Protein AF-A0A355CLE8-F1 (afdb_monomer_lite)

Secondary structure (DSSP, 8-state):
---PPPP-THHHHTTSTT--PPPHHHHHHHHHHHHHHHHHHHHHHHHHHHHHHHTS---HHHHHHHHHHHHHTTTHHHHHHHHHHH---TT--SHHHHHHHHHHHHHHHHHHHHHHHHHHHHHHHH-SSHHHHHHHHHHHHHHHHHHHHHHHHHHHHHHHHHHHH--

Structure (mmCIF, N/CA/C/O backbone):
data_AF-A0A355CLE8-F1
#
_entry.id   AF-A0A355CLE8-F1
#
loop_
_atom_site.group_PDB
_atom_site.id
_atom_site.type_symbol
_atom_site.label_atom_id
_atom_site.label_alt_id
_atom_site.label_comp_id
_atom_site.label_asym_id
_atom_site.label_entity_id
_atom_site.label_seq_id
_atom_site.pdbx_PDB_ins_code
_atom_site.Cartn_x
_atom_site.Cartn_y
_atom_site.Cartn_z
_atom_site.occupancy
_atom_site.B_iso_or_equiv
_atom_site.auth_seq_id
_atom_site.auth_comp_id
_atom_site.auth_asym_id
_atom_site.auth_atom_id
_atom_site.pdbx_PDB_model_num
ATOM 1 N N . MET A 1 1 ? -62.348 9.153 40.087 1.00 44.75 1 MET A N 1
ATOM 2 C CA . MET A 1 1 ? -61.391 9.397 38.991 1.00 44.75 1 MET A CA 1
ATOM 3 C C . MET A 1 1 ? -60.023 9.015 39.534 1.00 44.75 1 MET A C 1
ATOM 5 O O . MET A 1 1 ? -59.419 9.800 40.250 1.00 44.75 1 MET A O 1
ATOM 9 N N . SER A 1 2 ? -59.659 7.738 39.391 1.00 45.56 2 SER A N 1
ATOM 10 C CA . SER A 1 2 ? -58.405 7.174 39.899 1.00 45.56 2 SER A CA 1
ATOM 11 C C . SER A 1 2 ? -57.265 7.603 38.986 1.00 45.56 2 SER A C 1
ATOM 13 O O . SER A 1 2 ? -57.380 7.496 37.770 1.00 45.56 2 SER A O 1
ATOM 15 N N . ILE A 1 3 ? -56.200 8.127 39.578 1.00 52.28 3 ILE A N 1
ATOM 16 C CA . ILE A 1 3 ? -54.968 8.463 38.874 1.00 52.28 3 ILE A CA 1
ATOM 17 C C . ILE A 1 3 ? -54.206 7.146 38.702 1.00 52.28 3 ILE A C 1
ATOM 19 O O . ILE A 1 3 ? -53.843 6.527 39.701 1.00 52.28 3 ILE A O 1
ATOM 23 N N . ASP A 1 4 ? -54.026 6.697 37.460 1.00 65.06 4 ASP A N 1
ATOM 24 C CA . ASP A 1 4 ? -53.143 5.571 37.147 1.00 65.06 4 ASP A CA 1
ATOM 25 C C . ASP A 1 4 ? -51.696 5.930 37.537 1.00 65.06 4 ASP A C 1
ATOM 27 O O . ASP A 1 4 ? -51.230 7.025 37.199 1.00 65.06 4 ASP A O 1
ATOM 31 N N . PRO A 1 5 ? -50.956 5.053 38.241 1.00 58.59 5 PRO A N 1
ATOM 32 C CA . PRO A 1 5 ? -49.536 5.261 38.475 1.00 58.59 5 PRO A CA 1
ATOM 33 C C . PRO A 1 5 ? -48.781 5.124 37.148 1.00 58.59 5 PRO A C 1
ATOM 35 O O . PRO A 1 5 ? -48.988 4.171 36.399 1.00 58.59 5 PRO A O 1
ATOM 38 N N . LEU A 1 6 ? -47.903 6.086 36.863 1.00 65.25 6 LEU A N 1
ATOM 39 C CA . LEU A 1 6 ? -47.012 6.072 35.703 1.00 65.25 6 LEU A CA 1
ATOM 40 C C . LEU A 1 6 ? -46.200 4.759 35.644 1.00 65.25 6 LEU A C 1
ATOM 42 O O . LEU A 1 6 ? -45.796 4.255 36.694 1.00 65.25 6 LEU A O 1
ATOM 46 N N . PRO A 1 7 ? -45.940 4.214 34.441 1.00 57.00 7 PRO A N 1
ATOM 47 C CA . PRO A 1 7 ? -45.203 2.967 34.275 1.00 57.00 7 PRO A CA 1
ATOM 48 C C . PRO A 1 7 ? -43.780 3.058 34.847 1.00 57.00 7 PRO A C 1
ATOM 50 O O . PRO A 1 7 ? -43.096 4.072 34.714 1.00 57.00 7 PRO A O 1
ATOM 53 N N . ASP A 1 8 ? -43.375 1.960 35.486 1.00 58.00 8 ASP A N 1
ATOM 54 C CA . ASP A 1 8 ? -42.153 1.753 36.262 1.00 58.00 8 ASP A CA 1
ATOM 55 C C . ASP A 1 8 ? -40.869 2.336 35.635 1.00 58.00 8 ASP A C 1
ATOM 57 O O . ASP A 1 8 ? -40.424 1.928 34.560 1.00 58.00 8 ASP A O 1
ATOM 61 N N . SER A 1 9 ? -40.159 3.155 36.416 1.00 56.50 9 SER A N 1
ATOM 62 C CA . SER A 1 9 ? -38.775 3.616 36.189 1.00 56.50 9 SER A CA 1
ATOM 63 C C . SER A 1 9 ? -37.728 2.487 36.136 1.00 56.50 9 SER A C 1
ATOM 65 O O . SER A 1 9 ? -36.534 2.731 35.993 1.00 56.50 9 SER A O 1
ATOM 67 N N . ARG A 1 10 ? -38.151 1.225 36.246 1.00 50.75 10 ARG A N 1
ATOM 68 C CA . ARG A 1 10 ? -37.277 0.045 36.193 1.00 50.75 10 ARG A CA 1
ATOM 69 C C . ARG A 1 10 ? -36.800 -0.294 34.782 1.00 50.75 10 ARG A C 1
ATOM 71 O O . ARG A 1 10 ? -35.813 -1.008 34.643 1.00 50.75 10 ARG A O 1
ATOM 78 N N . LEU A 1 11 ? -37.461 0.227 33.744 1.00 53.09 11 LEU A N 1
ATOM 79 C CA . LEU A 1 11 ? -37.030 0.048 32.351 1.00 53.09 11 LEU A CA 1
ATOM 80 C C . LEU A 1 11 ? -35.847 0.956 31.971 1.00 53.09 11 LEU A C 1
ATOM 82 O O . LEU A 1 11 ? -35.119 0.646 31.031 1.00 53.09 11 LEU A O 1
ATOM 86 N N . THR A 1 12 ? -35.621 2.048 32.710 1.00 49.56 12 THR A N 1
ATOM 87 C CA . THR A 1 12 ? -34.478 2.952 32.496 1.00 49.56 12 THR A CA 1
ATOM 88 C C . THR A 1 12 ? -33.215 2.509 33.238 1.00 49.56 12 THR A C 1
ATOM 90 O O . THR A 1 12 ? -32.107 2.777 32.775 1.00 49.56 12 THR A O 1
ATOM 93 N N . ASP A 1 13 ? -33.346 1.751 34.330 1.00 47.47 13 ASP A N 1
ATOM 94 C CA . ASP A 1 13 ? -32.188 1.284 35.107 1.00 47.47 13 ASP A CA 1
ATOM 95 C C . ASP A 1 13 ? -31.416 0.155 34.403 1.00 47.47 13 ASP A C 1
ATOM 97 O O . ASP A 1 13 ? -30.187 0.111 34.465 1.00 47.47 13 ASP A O 1
ATOM 101 N N . SER A 1 14 ? -32.093 -0.721 33.650 1.00 45.12 14 SER A N 1
ATOM 102 C CA . SER A 1 14 ? -31.424 -1.799 32.903 1.00 45.12 14 SER A CA 1
ATOM 103 C C . SER A 1 14 ? -30.646 -1.315 31.676 1.00 45.12 14 SER A C 1
ATOM 105 O O . SER A 1 14 ? -29.756 -2.022 31.214 1.00 45.12 14 SER A O 1
ATOM 107 N N . ALA A 1 15 ? -30.955 -0.123 31.153 1.00 44.16 15 ALA A N 1
ATOM 108 C CA . ALA A 1 15 ? -30.229 0.476 30.029 1.00 44.16 15 ALA A CA 1
ATOM 109 C C . ALA A 1 15 ? -28.931 1.182 30.465 1.00 44.16 15 ALA A C 1
ATOM 111 O O . ALA A 1 15 ? -28.054 1.419 29.641 1.00 44.16 15 ALA A O 1
ATOM 112 N N . THR A 1 16 ? -28.787 1.473 31.762 1.00 44.53 16 THR A N 1
ATOM 113 C CA . THR A 1 16 ? -27.596 2.122 32.341 1.0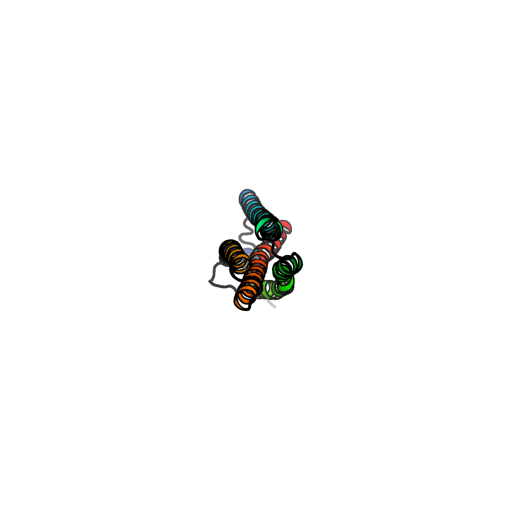0 44.53 16 THR A CA 1
ATOM 114 C C . THR A 1 16 ? -26.624 1.097 32.953 1.00 44.53 16 THR A C 1
ATOM 116 O O . THR A 1 16 ? -25.557 1.439 33.466 1.00 44.53 16 THR A O 1
ATOM 119 N N . ALA A 1 17 ? -26.978 -0.192 32.911 1.00 43.78 17 ALA A N 1
ATOM 120 C CA . ALA A 1 17 ? -26.171 -1.270 33.455 1.00 43.78 17 ALA A CA 1
ATOM 121 C C . ALA A 1 17 ? -24.999 -1.612 32.517 1.00 43.78 17 ALA A C 1
ATOM 123 O O . ALA A 1 17 ? -25.185 -2.181 31.445 1.00 43.78 17 ALA A O 1
ATOM 124 N N . ALA A 1 18 ? -23.791 -1.330 33.016 1.00 45.97 18 ALA A N 1
ATOM 125 C CA . ALA A 1 18 ? -22.477 -1.731 32.505 1.00 45.97 18 ALA A CA 1
ATOM 126 C C . ALA A 1 18 ? -21.802 -0.811 31.470 1.00 45.97 18 ALA A C 1
ATOM 128 O O . ALA A 1 18 ? -21.264 -1.278 30.469 1.00 45.97 18 ALA A O 1
ATOM 129 N N . ILE A 1 19 ? -21.673 0.479 31.797 1.00 50.59 19 ILE A N 1
ATOM 130 C CA . ILE A 1 19 ? -20.544 1.288 31.302 1.00 50.59 19 ILE A CA 1
ATOM 131 C C . ILE A 1 19 ? -19.269 0.752 31.977 1.00 50.59 19 ILE A C 1
ATOM 133 O O . ILE A 1 19 ? -18.860 1.173 33.063 1.00 50.59 19 ILE A O 1
ATOM 137 N N . GLY A 1 20 ? -18.698 -0.299 31.389 1.00 55.97 20 GLY A N 1
ATOM 138 C CA . GLY A 1 20 ? -17.464 -0.915 31.852 1.00 55.97 20 GLY A CA 1
ATOM 139 C C . GLY A 1 20 ? -16.284 -0.018 31.510 1.00 55.97 20 GLY A C 1
ATOM 140 O O . GLY A 1 20 ? -15.815 -0.053 30.378 1.00 55.97 20 GLY A O 1
ATOM 141 N N . ARG A 1 21 ? -15.790 0.756 32.489 1.00 58.06 21 ARG A N 1
ATOM 142 C CA . ARG A 1 21 ? -14.568 1.566 32.344 1.00 58.06 21 ARG A CA 1
ATOM 143 C C . ARG A 1 21 ? -13.469 0.726 31.703 1.00 58.06 21 ARG A C 1
ATOM 145 O O . ARG A 1 21 ? -13.022 -0.282 32.256 1.00 58.06 21 ARG A O 1
ATOM 152 N N . ILE A 1 22 ? -13.049 1.145 30.524 1.00 63.38 22 ILE A N 1
ATOM 153 C CA . ILE A 1 22 ? -12.068 0.427 29.730 1.00 63.38 22 ILE A CA 1
ATOM 154 C C . ILE A 1 22 ? -10.723 0.575 30.444 1.00 63.38 22 ILE A C 1
ATOM 156 O O . ILE A 1 22 ? -10.305 1.673 30.805 1.00 63.38 22 ILE A O 1
ATOM 160 N N . ASN A 1 23 ? -10.062 -0.548 30.722 1.00 75.19 23 ASN A N 1
ATOM 161 C CA . ASN A 1 23 ? -8.826 -0.547 31.499 1.00 75.19 23 ASN A CA 1
ATOM 162 C C . ASN A 1 23 ? -7.731 0.241 30.747 1.00 75.19 23 ASN A C 1
ATOM 164 O O . ASN A 1 23 ? -7.568 0.068 29.539 1.00 75.19 23 ASN A O 1
ATOM 168 N N . LEU A 1 24 ? -6.953 1.070 31.447 1.00 76.44 24 LEU A N 1
ATOM 169 C CA . LEU A 1 24 ? -5.899 1.925 30.871 1.00 76.44 24 LEU A CA 1
ATOM 170 C C . LEU A 1 24 ? -4.863 1.101 30.075 1.00 76.44 24 LEU A C 1
ATOM 172 O O . LEU A 1 24 ? -4.316 1.534 29.061 1.00 76.44 24 LEU A O 1
ATOM 176 N N . LEU A 1 25 ? -4.675 -0.157 30.478 1.00 77.44 25 LEU A N 1
ATOM 177 C CA . LEU A 1 25 ? -3.850 -1.140 29.780 1.00 77.44 25 LEU A CA 1
ATOM 178 C C . LEU A 1 25 ? -4.418 -1.543 28.404 1.00 77.44 25 LEU A C 1
ATOM 180 O O . LEU A 1 25 ? -3.660 -1.802 27.470 1.00 77.44 25 LEU A O 1
ATOM 184 N N . THR A 1 26 ? -5.742 -1.559 28.247 1.00 74.62 26 THR A N 1
ATOM 185 C CA . THR A 1 26 ? -6.420 -1.811 26.967 1.00 74.62 26 THR A CA 1
ATOM 186 C C . THR A 1 26 ? -6.226 -0.643 26.004 1.00 74.62 26 THR A C 1
ATOM 188 O O . THR A 1 26 ? -5.915 -0.891 24.840 1.00 74.62 26 THR A O 1
ATOM 191 N N . MET A 1 27 ? -6.320 0.606 26.481 1.00 73.62 27 MET A N 1
ATOM 192 C CA . MET A 1 27 ? -6.007 1.804 25.682 1.00 73.62 27 MET A CA 1
ATOM 193 C C . MET A 1 27 ? -4.558 1.773 25.191 1.00 73.62 27 MET A C 1
ATOM 195 O O . MET A 1 27 ? -4.298 1.951 24.001 1.00 73.62 27 MET A O 1
ATOM 199 N N . PHE A 1 28 ?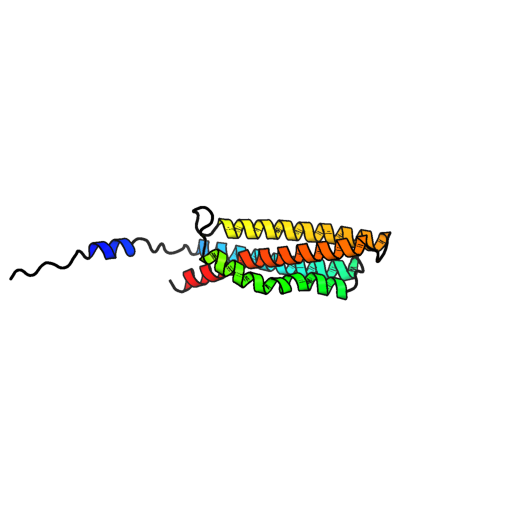 -3.615 1.466 26.088 1.00 79.12 28 PHE A N 1
ATOM 200 C CA . PHE A 1 28 ? -2.203 1.348 25.731 1.00 79.12 28 PHE A CA 1
ATOM 201 C C . PHE A 1 28 ? -1.960 0.239 24.697 1.00 79.12 28 PHE A C 1
ATOM 203 O O . PHE A 1 28 ? -1.254 0.453 23.713 1.00 79.12 28 PHE A O 1
ATOM 210 N N . ARG A 1 29 ? -2.591 -0.933 24.861 1.00 80.44 29 ARG A N 1
ATOM 211 C CA . ARG A 1 29 ? -2.489 -2.043 23.900 1.00 80.44 29 ARG A CA 1
ATOM 212 C C . ARG A 1 29 ? -3.045 -1.670 22.524 1.00 80.44 29 ARG A C 1
ATOM 214 O O . ARG A 1 29 ? -2.463 -2.060 21.514 1.00 80.44 29 ARG A O 1
ATOM 221 N N . LEU A 1 30 ? -4.142 -0.912 22.480 1.00 76.75 30 LEU A N 1
ATOM 222 C CA . LEU A 1 30 ? -4.707 -0.384 21.238 1.00 76.75 30 LEU A CA 1
ATOM 223 C C . LEU A 1 30 ? -3.727 0.598 20.571 1.00 76.75 30 LEU A C 1
ATOM 225 O O . LEU A 1 30 ? -3.407 0.442 19.394 1.00 76.75 30 LEU A O 1
ATOM 229 N N . GLY A 1 31 ? -3.192 1.559 21.328 1.00 79.06 31 GLY A N 1
ATOM 230 C CA . GLY A 1 31 ? -2.199 2.513 20.827 1.00 79.06 31 GLY A CA 1
ATOM 231 C C . GLY A 1 31 ? -0.941 1.834 20.279 1.00 79.06 31 GLY A C 1
ATOM 232 O O . GLY A 1 31 ? -0.457 2.204 19.211 1.00 79.06 31 GLY A O 1
ATOM 233 N N . LEU A 1 32 ? -0.454 0.786 20.951 1.00 83.94 32 LEU A N 1
ATOM 234 C CA . LEU A 1 32 ? 0.718 0.023 20.516 1.00 83.94 32 LEU A CA 1
ATOM 235 C C . LEU A 1 32 ? 0.474 -0.707 19.186 1.00 83.94 32 LEU A C 1
ATOM 237 O O . LEU A 1 32 ? 1.355 -0.744 18.328 1.00 83.94 32 LEU A O 1
ATOM 241 N N . PHE A 1 33 ? -0.733 -1.240 18.985 1.00 80.38 33 PHE A N 1
ATOM 242 C CA . PHE A 1 33 ? -1.129 -1.842 17.714 1.00 80.38 33 PHE A CA 1
ATOM 243 C C . PHE A 1 33 ? -1.129 -0.811 16.575 1.00 80.38 33 PHE A C 1
ATOM 245 O O . PHE A 1 33 ? -0.537 -1.056 15.524 1.00 80.38 33 PHE A O 1
ATOM 252 N N . GLN A 1 34 ? -1.715 0.370 16.799 1.00 82.00 34 GLN A N 1
ATOM 253 C CA . GLN A 1 34 ? -1.749 1.437 15.796 1.00 82.00 34 GLN A CA 1
ATOM 254 C C . GLN A 1 34 ? -0.352 1.989 15.486 1.00 82.00 34 GLN A C 1
ATOM 256 O O . GLN A 1 34 ? -0.027 2.242 14.325 1.00 82.00 34 GLN A O 1
ATOM 261 N N . MET A 1 35 ? 0.497 2.131 16.506 1.00 83.50 35 MET A N 1
ATOM 262 C CA . MET A 1 35 ? 1.901 2.495 16.333 1.00 83.50 35 MET A CA 1
ATOM 263 C C . MET A 1 35 ? 2.632 1.452 15.480 1.00 83.50 35 MET A C 1
ATOM 265 O O . MET A 1 35 ? 3.321 1.824 14.534 1.00 83.50 35 MET A O 1
ATOM 269 N N . GLY A 1 36 ? 2.433 0.158 15.750 1.00 84.81 36 GLY A N 1
ATOM 270 C CA . GLY A 1 36 ? 3.006 -0.931 14.958 1.00 84.81 36 GLY A CA 1
ATOM 271 C C . GLY A 1 36 ? 2.561 -0.903 13.494 1.00 84.81 36 GLY A C 1
ATOM 272 O O . GLY A 1 36 ? 3.403 -0.975 12.599 1.00 84.81 36 GLY A O 1
ATOM 273 N N . LEU A 1 37 ? 1.261 -0.724 13.235 1.00 83.25 37 LEU A N 1
ATOM 274 C CA . LEU A 1 37 ? 0.730 -0.564 11.876 1.00 83.25 37 LEU A CA 1
ATOM 275 C C . LEU A 1 37 ? 1.340 0.648 11.159 1.00 83.25 37 LEU A C 1
ATOM 277 O O . LEU A 1 37 ? 1.747 0.543 10.001 1.00 83.25 37 LEU A O 1
ATOM 281 N N . GLY A 1 38 ? 1.442 1.789 11.845 1.00 84.81 38 GLY A N 1
ATOM 282 C CA . GLY A 1 38 ? 2.050 3.004 11.304 1.00 84.81 38 GLY A CA 1
ATOM 283 C C . GLY A 1 38 ? 3.533 2.822 10.975 1.00 84.81 38 GLY A C 1
ATOM 284 O O . GLY A 1 38 ? 3.959 3.135 9.863 1.00 84.81 38 GLY A O 1
ATOM 285 N N . MET A 1 39 ? 4.307 2.257 11.905 1.00 88.12 39 MET A N 1
ATOM 286 C CA . MET A 1 39 ? 5.732 1.976 11.710 1.00 88.12 39 MET A CA 1
ATOM 287 C C . MET A 1 39 ? 5.960 1.002 10.555 1.00 88.12 39 MET A C 1
ATOM 289 O O . MET A 1 39 ? 6.773 1.287 9.677 1.00 88.12 39 MET A O 1
ATOM 293 N N . MET A 1 40 ? 5.217 -0.108 10.506 1.00 87.38 40 MET A N 1
ATOM 294 C CA . MET A 1 40 ? 5.315 -1.070 9.406 1.00 87.38 40 MET A CA 1
ATOM 295 C C . MET A 1 40 ? 4.972 -0.429 8.067 1.00 87.38 40 MET A C 1
ATOM 297 O O . MET A 1 40 ? 5.650 -0.693 7.075 1.00 87.38 40 MET A O 1
ATOM 301 N N . SER A 1 41 ? 3.961 0.442 8.040 1.00 85.75 41 SER A N 1
ATOM 302 C CA . SER A 1 41 ? 3.561 1.132 6.821 1.00 85.75 41 SER A CA 1
ATOM 303 C C . SER A 1 41 ? 4.658 2.044 6.278 1.00 85.75 41 SER A C 1
ATOM 305 O O . SER A 1 41 ? 5.040 1.932 5.111 1.00 85.75 41 SER A O 1
ATOM 307 N N . ILE A 1 42 ? 5.219 2.895 7.141 1.00 89.56 42 ILE A N 1
ATOM 308 C CA . ILE A 1 42 ? 6.286 3.831 6.772 1.00 89.56 42 ILE A CA 1
ATOM 309 C C . ILE A 1 42 ? 7.544 3.074 6.340 1.00 89.56 42 ILE A C 1
ATOM 311 O O . ILE A 1 42 ? 8.140 3.417 5.319 1.00 89.56 42 ILE A O 1
ATOM 315 N N . LEU A 1 43 ? 7.934 2.032 7.082 1.00 90.38 43 LEU A N 1
ATOM 316 C CA . LEU A 1 43 ? 9.107 1.225 6.750 1.00 90.38 43 LEU A CA 1
ATOM 317 C C . LEU A 1 43 ? 8.930 0.505 5.418 1.00 90.38 43 LEU A C 1
ATOM 319 O O . LEU A 1 43 ? 9.825 0.549 4.583 1.00 90.38 43 LEU A O 1
ATOM 323 N N . THR A 1 44 ? 7.771 -0.106 5.190 1.00 87.19 44 THR A N 1
ATOM 324 C CA . THR A 1 44 ? 7.490 -0.847 3.958 1.00 87.19 44 THR A CA 1
ATOM 325 C C . THR A 1 44 ? 7.542 0.085 2.752 1.00 87.19 44 THR A C 1
ATOM 327 O O . THR A 1 44 ? 8.252 -0.201 1.792 1.00 87.19 44 THR A O 1
ATOM 330 N N . LEU A 1 45 ? 6.883 1.246 2.816 1.00 88.38 45 LEU A N 1
ATOM 331 C CA . LEU A 1 45 ? 6.925 2.224 1.727 1.00 88.38 45 LEU A CA 1
ATOM 332 C C . LEU A 1 45 ? 8.323 2.804 1.508 1.00 88.38 45 LEU A C 1
ATOM 334 O O . LEU A 1 45 ? 8.778 2.886 0.369 1.00 88.38 45 LEU A O 1
ATOM 338 N N . GLY A 1 46 ? 9.011 3.201 2.580 1.00 89.56 46 GLY A N 1
ATOM 339 C CA . GLY A 1 46 ? 10.336 3.811 2.491 1.00 89.56 46 GLY A CA 1
ATOM 340 C C . GLY A 1 46 ? 11.395 2.845 1.961 1.00 89.56 46 GLY A C 1
ATOM 341 O O . GLY A 1 46 ? 12.169 3.203 1.069 1.00 89.56 46 GLY A O 1
ATOM 342 N N . VAL A 1 47 ? 11.408 1.610 2.472 1.00 91.62 47 VAL A N 1
ATOM 343 C CA . VAL A 1 47 ? 12.354 0.568 2.056 1.00 91.62 47 VAL A CA 1
ATOM 344 C C . VAL A 1 47 ? 12.071 0.130 0.624 1.00 91.62 47 VAL A C 1
ATOM 346 O O . VAL A 1 47 ? 12.999 0.145 -0.181 1.00 91.62 47 VAL A O 1
ATOM 349 N N . LEU A 1 48 ? 10.819 -0.188 0.271 1.00 90.38 48 LEU A N 1
ATOM 350 C CA . LEU A 1 48 ? 10.475 -0.610 -1.093 1.00 90.38 48 LEU A CA 1
ATOM 351 C C . LEU A 1 48 ? 10.793 0.487 -2.110 1.00 90.38 48 LEU A C 1
ATOM 353 O O . LEU A 1 48 ? 11.443 0.209 -3.111 1.00 90.38 48 LEU A O 1
ATOM 357 N N . ASN A 1 49 ? 10.434 1.745 -1.833 1.00 92.25 49 ASN A N 1
ATOM 358 C CA . ASN A 1 49 ? 10.747 2.859 -2.729 1.00 92.25 49 ASN A CA 1
ATOM 359 C C . ASN A 1 49 ? 12.258 2.981 -2.993 1.00 92.25 49 ASN A C 1
ATOM 361 O O . ASN A 1 49 ? 12.686 3.102 -4.141 1.00 92.25 49 ASN A O 1
ATOM 365 N N . ARG A 1 50 ? 13.079 2.917 -1.933 1.00 94.19 50 ARG A N 1
ATOM 366 C CA . ARG A 1 50 ? 14.540 2.967 -2.071 1.00 94.19 50 ARG A CA 1
ATOM 367 C C . ARG A 1 50 ? 15.056 1.773 -2.866 1.00 94.19 50 ARG A C 1
ATOM 369 O O . ARG A 1 50 ? 15.829 1.980 -3.794 1.00 94.19 50 ARG A O 1
ATOM 376 N N . VAL A 1 51 ? 14.657 0.558 -2.495 1.00 92.94 51 VAL A N 1
ATOM 377 C CA . VAL A 1 51 ? 15.160 -0.682 -3.099 1.00 92.94 51 VAL A CA 1
ATOM 378 C C . VAL A 1 51 ? 14.791 -0.757 -4.580 1.00 92.94 51 VAL A C 1
ATOM 380 O O . VAL A 1 51 ? 15.661 -1.017 -5.406 1.00 92.94 51 VAL A O 1
ATOM 383 N N . MET A 1 52 ? 13.551 -0.419 -4.942 1.00 90.69 52 MET A N 1
ATOM 384 C CA . MET A 1 52 ? 13.091 -0.405 -6.334 1.00 90.69 52 MET A CA 1
ATOM 385 C C . MET A 1 52 ? 13.901 0.546 -7.221 1.00 90.69 52 MET A C 1
ATOM 387 O O . MET A 1 52 ? 14.248 0.188 -8.343 1.00 90.69 52 MET A O 1
ATOM 391 N N . ILE A 1 53 ? 14.201 1.753 -6.733 1.00 91.69 53 ILE A N 1
ATOM 392 C CA . ILE A 1 53 ? 14.896 2.773 -7.530 1.00 91.69 53 ILE A CA 1
ATOM 393 C C . ILE A 1 53 ? 16.408 2.546 -7.530 1.00 91.69 53 ILE A C 1
ATOM 395 O O . ILE A 1 53 ? 17.045 2.654 -8.575 1.00 91.69 53 ILE A O 1
ATOM 399 N N . LYS A 1 54 ? 17.000 2.306 -6.354 1.00 92.56 54 LYS A N 1
ATOM 400 C CA . LYS A 1 54 ? 18.457 2.241 -6.201 1.00 92.56 54 LYS A CA 1
ATOM 401 C C . LYS A 1 54 ? 19.026 0.894 -6.605 1.00 92.56 54 LYS A C 1
ATOM 403 O O . LYS A 1 54 ? 20.007 0.889 -7.337 1.00 92.56 54 LYS A O 1
ATOM 408 N N . GLU A 1 55 ? 18.391 -0.198 -6.188 1.00 90.25 55 GLU A N 1
ATOM 409 C CA . GLU A 1 55 ? 18.998 -1.523 -6.336 1.00 90.25 55 GLU A CA 1
ATOM 410 C C . GLU A 1 55 ? 18.452 -2.281 -7.545 1.00 90.25 55 GLU A C 1
ATOM 412 O O . GLU A 1 55 ? 19.212 -2.955 -8.226 1.00 90.25 55 GLU A O 1
ATOM 417 N N . LEU A 1 56 ? 17.162 -2.128 -7.868 1.00 87.38 56 LEU A N 1
ATOM 418 C CA . LEU A 1 56 ? 16.557 -2.768 -9.047 1.00 87.38 56 LEU A CA 1
ATOM 419 C C . LEU A 1 56 ? 16.591 -1.878 -10.304 1.00 87.38 56 LEU A C 1
ATOM 421 O O . LEU A 1 56 ? 16.105 -2.286 -11.356 1.00 87.38 56 LEU A O 1
ATOM 425 N N . ALA A 1 57 ? 17.115 -0.650 -10.198 1.00 87.00 57 ALA A N 1
ATOM 426 C CA . ALA A 1 57 ? 17.176 0.337 -11.282 1.00 87.00 57 ALA A CA 1
ATOM 427 C C . ALA A 1 57 ? 15.831 0.571 -12.013 1.00 87.00 57 ALA A C 1
ATOM 429 O O . ALA A 1 57 ? 15.799 0.955 -13.186 1.00 87.00 57 ALA A O 1
ATOM 430 N N . ILE A 1 58 ? 14.702 0.368 -11.321 1.00 87.94 58 ILE A N 1
ATOM 431 C CA . ILE A 1 58 ? 13.372 0.591 -11.890 1.00 87.94 58 ILE A CA 1
ATOM 432 C C . ILE A 1 58 ? 13.156 2.110 -12.027 1.00 87.94 58 ILE A C 1
ATOM 434 O O . ILE A 1 58 ? 13.386 2.853 -11.067 1.00 87.94 58 ILE A O 1
ATOM 438 N N . PRO A 1 59 ? 12.674 2.610 -13.182 1.00 88.06 59 PRO A N 1
ATOM 439 C CA . PRO A 1 59 ? 12.389 4.020 -13.390 1.00 88.06 59 PRO A CA 1
ATOM 440 C C . PRO A 1 59 ? 11.453 4.575 -12.324 1.00 88.06 59 PRO A C 1
ATOM 442 O O . PRO A 1 59 ? 10.369 4.038 -12.080 1.00 88.06 59 PRO A O 1
ATOM 445 N N . ALA A 1 60 ? 11.842 5.711 -11.746 1.00 88.50 60 ALA A N 1
ATOM 446 C CA . ALA A 1 60 ? 11.099 6.363 -10.672 1.00 88.50 60 ALA A CA 1
ATOM 447 C C . ALA A 1 60 ? 9.640 6.682 -11.044 1.00 88.50 60 ALA A C 1
ATOM 449 O O . ALA A 1 60 ? 8.791 6.732 -10.163 1.00 88.50 60 ALA A O 1
ATOM 450 N N . THR A 1 61 ? 9.323 6.852 -12.330 1.00 89.19 61 THR A N 1
ATOM 451 C CA . THR A 1 61 ? 7.950 7.055 -12.818 1.00 89.19 61 THR A CA 1
ATOM 452 C C . THR A 1 61 ? 7.056 5.842 -12.563 1.00 89.19 61 THR A C 1
ATOM 454 O O . THR A 1 61 ? 5.928 5.996 -12.101 1.00 89.19 61 THR A O 1
ATOM 457 N N . VAL A 1 62 ? 7.566 4.632 -12.808 1.00 87.00 62 VAL A N 1
ATOM 458 C CA . VAL A 1 62 ? 6.843 3.375 -12.577 1.00 87.00 62 VAL A CA 1
ATOM 459 C C . VAL A 1 62 ? 6.710 3.110 -11.084 1.00 87.00 62 VAL A C 1
ATOM 461 O O . VAL A 1 62 ? 5.628 2.749 -10.621 1.00 87.00 62 VAL A O 1
ATOM 464 N N . VAL A 1 63 ? 7.781 3.345 -10.320 1.00 87.25 63 VAL A N 1
ATOM 465 C CA . VAL A 1 63 ? 7.754 3.223 -8.855 1.00 87.25 63 VAL A CA 1
ATOM 466 C C . VAL A 1 63 ? 6.730 4.188 -8.261 1.00 87.25 63 VAL A C 1
ATOM 468 O O . VAL A 1 63 ? 5.846 3.760 -7.528 1.00 87.25 63 VAL A O 1
ATOM 471 N N . ALA A 1 64 ? 6.782 5.469 -8.634 1.00 87.25 64 ALA A N 1
ATOM 472 C CA . ALA A 1 64 ? 5.842 6.480 -8.161 1.00 87.25 64 ALA A CA 1
ATOM 473 C C . ALA A 1 64 ? 4.398 6.162 -8.564 1.00 87.25 64 ALA A C 1
AT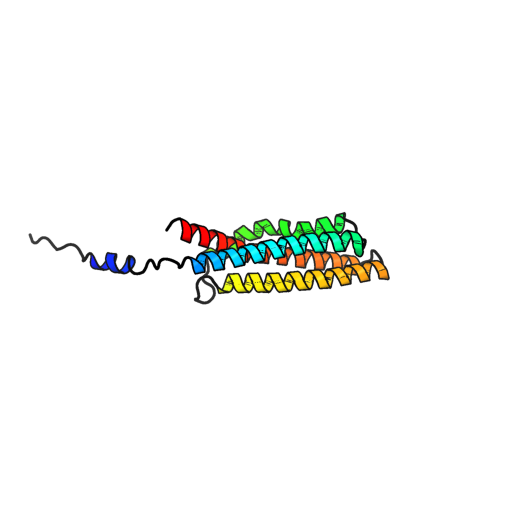OM 475 O O . ALA A 1 64 ? 3.505 6.314 -7.738 1.00 87.25 64 ALA A O 1
ATOM 476 N N . GLY A 1 65 ? 4.162 5.677 -9.789 1.00 87.44 65 GLY A N 1
ATOM 477 C CA . GLY A 1 65 ? 2.833 5.253 -10.236 1.00 87.44 65 GLY A CA 1
ATOM 478 C C . GLY A 1 65 ? 2.296 4.063 -9.438 1.00 87.44 65 GLY A C 1
ATOM 479 O O . GLY A 1 65 ? 1.158 4.088 -8.979 1.00 87.44 65 GLY A O 1
ATOM 480 N N . THR A 1 66 ? 3.138 3.055 -9.206 1.00 85.19 66 THR A N 1
ATOM 481 C CA . THR A 1 66 ? 2.798 1.866 -8.409 1.00 85.19 66 THR A CA 1
ATOM 482 C C . THR A 1 66 ? 2.486 2.249 -6.971 1.00 85.19 66 THR A C 1
ATOM 484 O O . THR A 1 66 ? 1.458 1.841 -6.438 1.00 85.19 66 THR A O 1
ATOM 487 N N . LEU A 1 67 ? 3.348 3.064 -6.353 1.00 85.25 67 LEU A N 1
ATOM 488 C CA . LEU A 1 67 ? 3.108 3.566 -5.011 1.00 85.25 67 LEU A CA 1
ATOM 489 C C . LEU A 1 67 ? 1.808 4.352 -5.000 1.00 85.25 67 LEU A C 1
ATOM 491 O O . LEU A 1 67 ? 0.945 3.990 -4.223 1.00 85.25 67 LEU A O 1
ATOM 495 N N . ALA A 1 68 ? 1.594 5.307 -5.911 1.00 84.31 68 ALA A N 1
ATOM 496 C CA . ALA A 1 68 ? 0.381 6.123 -5.983 1.00 84.31 68 ALA A CA 1
ATOM 497 C C . ALA A 1 68 ? -0.925 5.312 -6.033 1.00 84.31 68 ALA A C 1
ATOM 499 O O . ALA A 1 68 ? -1.933 5.796 -5.516 1.00 84.31 68 ALA A O 1
ATOM 500 N N . MET A 1 69 ? -0.919 4.072 -6.541 1.00 81.06 69 MET A N 1
ATOM 501 C CA . MET A 1 69 ? -2.084 3.177 -6.470 1.00 81.06 69 MET A CA 1
ATOM 502 C C . MET A 1 69 ? -2.593 2.990 -5.037 1.00 81.06 69 MET A C 1
ATOM 504 O O . MET A 1 69 ? -3.800 2.940 -4.826 1.00 81.06 69 MET A O 1
ATOM 508 N N . HIS A 1 70 ? -1.714 2.977 -4.030 1.00 77.94 70 HIS A N 1
ATOM 509 C CA . HIS A 1 70 ? -2.130 2.869 -2.630 1.00 77.94 70 HIS A CA 1
ATOM 510 C C . HIS A 1 70 ? -2.994 4.057 -2.172 1.00 77.94 70 HIS A C 1
ATOM 512 O O . HIS A 1 70 ? -3.957 3.867 -1.430 1.00 77.94 70 HIS A O 1
ATOM 518 N N . GLN A 1 71 ? -2.697 5.269 -2.664 1.00 73.81 71 GLN A N 1
ATOM 519 C CA . GLN A 1 71 ? -3.487 6.468 -2.389 1.00 73.81 71 GLN A CA 1
ATOM 520 C C . GLN A 1 71 ? -4.670 6.581 -3.325 1.00 73.81 71 GLN A C 1
ATOM 522 O O . GLN A 1 71 ? -5.678 7.156 -2.939 1.00 73.81 71 GLN A O 1
ATOM 527 N N . PHE A 1 72 ? -4.597 6.016 -4.526 1.00 75.88 72 PHE A N 1
ATOM 528 C CA . PHE A 1 72 ? -5.738 5.981 -5.427 1.00 75.88 72 PHE A CA 1
ATOM 529 C C . PHE A 1 72 ? -6.914 5.208 -4.820 1.00 75.88 72 PHE A C 1
ATOM 531 O O . PHE A 1 72 ? -8.067 5.561 -5.040 1.00 75.88 72 PHE A O 1
ATOM 538 N N . VAL A 1 73 ? -6.635 4.207 -3.981 1.00 70.81 73 VAL A N 1
ATOM 539 C CA . VAL A 1 73 ? -7.670 3.449 -3.266 1.00 70.81 73 VAL A CA 1
ATOM 540 C C . VAL A 1 73 ? -8.147 4.141 -1.976 1.00 70.81 73 VAL A C 1
ATOM 542 O O . VAL A 1 73 ? -9.048 3.660 -1.291 1.00 70.81 73 VAL A O 1
ATOM 545 N N . ALA A 1 74 ? -7.638 5.336 -1.667 1.00 65.94 74 ALA A N 1
ATOM 546 C CA . ALA A 1 74 ? -8.121 6.163 -0.563 1.00 65.94 74 ALA A CA 1
ATOM 547 C C . ALA A 1 74 ? -9.650 6.364 -0.512 1.00 65.94 74 ALA A C 1
ATOM 549 O O . ALA A 1 74 ? -10.183 6.320 0.595 1.00 65.94 74 ALA A O 1
ATOM 550 N N . PRO A 1 75 ? -10.387 6.570 -1.625 1.00 65.19 75 PRO A N 1
ATOM 551 C CA . PRO A 1 75 ? -11.841 6.741 -1.582 1.00 65.19 75 PRO A CA 1
ATOM 552 C C . PRO A 1 75 ? -12.579 5.473 -1.141 1.00 65.19 75 PRO A C 1
ATOM 554 O O . PRO A 1 75 ? -13.655 5.567 -0.554 1.00 65.19 75 PRO A O 1
ATOM 557 N N . ALA A 1 76 ? -11.986 4.287 -1.334 1.00 61.81 76 ALA A N 1
ATOM 558 C CA . ALA A 1 76 ? -12.561 3.034 -0.848 1.00 61.81 76 ALA A CA 1
ATOM 559 C C . ALA A 1 76 ? -12.671 3.007 0.687 1.00 61.81 76 ALA A C 1
ATOM 561 O O . ALA A 1 76 ? -13.506 2.277 1.216 1.00 61.81 76 ALA A O 1
ATOM 562 N N . ARG A 1 77 ? -11.915 3.858 1.405 1.00 64.50 77 ARG A N 1
ATOM 563 C CA . ARG A 1 77 ? -12.095 4.097 2.848 1.00 64.50 77 ARG A CA 1
ATOM 564 C C . ARG A 1 77 ? -13.530 4.439 3.212 1.00 64.50 77 ARG A C 1
ATOM 566 O O . ARG A 1 77 ? -14.015 3.954 4.223 1.00 64.50 77 ARG A O 1
ATOM 573 N N . VAL A 1 78 ? -14.201 5.250 2.395 1.00 60.16 78 VAL A N 1
ATOM 574 C CA . VAL A 1 78 ? -15.580 5.682 2.657 1.00 60.16 78 VAL A CA 1
ATOM 575 C C . VAL A 1 78 ? -16.530 4.489 2.563 1.00 60.16 78 VAL A C 1
ATOM 577 O O . VAL A 1 78 ? -17.385 4.313 3.425 1.00 60.16 78 VAL A O 1
ATOM 580 N N . TRP A 1 79 ? -16.323 3.613 1.576 1.00 61.22 79 TRP A N 1
ATOM 581 C CA . TRP A 1 79 ? -17.107 2.386 1.420 1.00 61.22 79 TRP A CA 1
ATOM 582 C C . TRP A 1 79 ? -16.862 1.399 2.564 1.00 61.22 79 TRP A C 1
ATOM 584 O O . TRP A 1 79 ? -17.806 0.821 3.095 1.00 61.22 79 TRP A O 1
ATOM 594 N N . PHE A 1 80 ? -15.605 1.213 2.972 1.00 57.66 80 PHE A N 1
ATOM 595 C CA . PHE A 1 80 ? -15.274 0.349 4.106 1.00 57.66 80 PHE A CA 1
ATOM 596 C C . PHE A 1 80 ? -15.769 0.912 5.440 1.00 57.66 80 PHE A C 1
ATOM 598 O O . PHE A 1 80 ? -16.209 0.121 6.266 1.00 57.66 80 PHE A O 1
ATOM 605 N N . GLY A 1 81 ? -15.779 2.236 5.622 1.00 55.00 81 GLY A N 1
ATOM 606 C CA . GLY A 1 81 ? -16.403 2.886 6.777 1.00 55.00 81 GLY A CA 1
ATOM 607 C C . GLY A 1 81 ? -17.911 2.633 6.827 1.00 55.00 81 GLY A C 1
ATOM 608 O O . GLY A 1 81 ? -18.429 2.168 7.833 1.00 55.00 81 GLY A O 1
ATOM 609 N N . GLN A 1 82 ? -18.620 2.796 5.703 1.00 54.75 82 GLN A N 1
ATOM 610 C CA . GLN A 1 82 ? -20.051 2.467 5.657 1.00 54.75 82 GLN A CA 1
ATOM 611 C C . GLN A 1 82 ? -20.323 0.964 5.817 1.00 54.75 82 GLN A C 1
ATOM 613 O O . GLN A 1 82 ? -21.331 0.578 6.400 1.00 54.75 82 GLN A O 1
ATOM 618 N N . MET A 1 83 ? -19.434 0.095 5.329 1.00 54.62 83 MET A N 1
ATOM 619 C CA . MET A 1 83 ? -19.570 -1.354 5.486 1.00 54.62 83 MET A CA 1
ATOM 620 C C . MET A 1 83 ? -19.257 -1.828 6.913 1.00 54.62 83 MET A C 1
ATOM 622 O O . MET A 1 83 ? -19.900 -2.777 7.361 1.00 54.62 83 MET A O 1
ATOM 626 N N . SER A 1 84 ? -18.329 -1.179 7.632 1.00 48.25 84 SER A N 1
ATOM 627 C CA . SER A 1 84 ? -18.110 -1.439 9.062 1.00 48.25 84 SER A CA 1
ATOM 628 C C . SER A 1 84 ? -19.287 -0.978 9.914 1.00 48.25 84 SER A C 1
ATOM 630 O O . SER A 1 84 ? -19.601 -1.636 10.902 1.00 48.25 84 SER A O 1
ATOM 632 N N . ASP A 1 85 ? -19.963 0.095 9.499 1.00 51.19 85 ASP A N 1
ATOM 633 C CA . ASP A 1 85 ? -21.109 0.652 10.222 1.00 51.19 85 ASP A CA 1
ATOM 634 C C . ASP A 1 85 ? -22.425 -0.091 9.916 1.00 51.19 85 ASP A C 1
ATOM 636 O O . ASP A 1 85 ? -23.302 -0.173 10.773 1.00 51.19 85 ASP A O 1
ATOM 640 N N . ALA A 1 86 ? -22.582 -0.670 8.716 1.00 47.16 86 ALA A N 1
ATOM 641 C CA . ALA A 1 86 ? -23.857 -1.232 8.253 1.00 47.16 86 ALA A CA 1
ATOM 642 C C . ALA A 1 86 ? -24.034 -2.751 8.440 1.00 47.16 86 ALA A C 1
ATOM 644 O O . ALA A 1 86 ? -25.171 -3.226 8.371 1.00 47.16 86 ALA A O 1
ATOM 645 N N . ARG A 1 87 ? -22.969 -3.554 8.625 1.00 43.09 87 ARG A N 1
ATOM 646 C CA . ARG A 1 87 ? -23.109 -5.019 8.777 1.00 43.09 87 ARG A CA 1
ATOM 647 C C . ARG A 1 87 ? -22.236 -5.609 9.891 1.00 43.09 87 ARG A C 1
ATOM 649 O O . ARG A 1 87 ? -21.022 -5.695 9.719 1.00 43.09 87 ARG A O 1
ATOM 656 N N . PRO A 1 88 ? -22.833 -6.149 10.972 1.00 47.03 88 PRO A N 1
ATOM 657 C CA . PRO A 1 88 ? -22.106 -6.986 11.915 1.00 47.03 88 PRO A CA 1
ATOM 658 C C . PRO A 1 88 ? -21.757 -8.315 11.233 1.00 47.03 88 PRO A C 1
ATOM 660 O O . PRO A 1 88 ? -22.590 -9.210 11.092 1.00 47.03 88 PRO A O 1
ATOM 663 N N . LEU A 1 89 ? -20.516 -8.455 10.775 1.00 42.81 89 LEU A N 1
ATOM 664 C CA . LEU A 1 89 ? -19.995 -9.734 10.303 1.00 42.81 89 LEU A CA 1
ATOM 665 C C . LEU A 1 89 ? -19.662 -10.612 11.524 1.00 42.81 89 LEU A C 1
ATOM 667 O O . LEU A 1 89 ? -18.792 -10.286 12.327 1.00 42.81 89 LEU A O 1
ATOM 671 N N . PHE A 1 90 ? -20.365 -11.743 11.641 1.00 42.03 90 PHE A N 1
ATOM 672 C CA . PHE A 1 90 ? -20.060 -12.860 12.551 1.00 42.03 90 PHE A CA 1
ATOM 673 C C . PHE A 1 90 ? -20.262 -12.668 14.068 1.00 42.03 90 PHE A C 1
ATOM 675 O O . PHE A 1 90 ? -19.638 -13.369 14.860 1.00 42.03 90 PHE A O 1
ATOM 682 N N . GLY A 1 91 ? -21.167 -11.795 14.521 1.00 50.38 91 GLY A N 1
ATOM 683 C CA . GLY A 1 91 ? -21.631 -11.830 15.923 1.00 50.38 91 GLY A CA 1
ATOM 684 C C . GLY A 1 91 ? -20.555 -11.572 16.998 1.00 50.38 91 GLY A C 1
ATOM 685 O O . GLY A 1 91 ? -20.789 -11.834 18.176 1.00 50.38 91 GLY A O 1
ATOM 686 N N . HIS A 1 92 ? -19.385 -11.046 16.620 1.00 47.50 92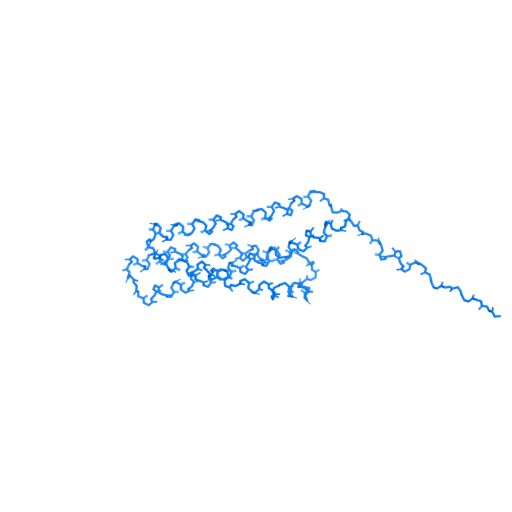 HIS A N 1
ATOM 687 C CA . HIS A 1 92 ? -18.350 -10.530 17.519 1.00 47.50 92 HIS A CA 1
ATOM 688 C C . HIS A 1 92 ? -17.896 -9.157 17.022 1.00 47.50 92 HIS A C 1
ATOM 690 O O . HIS A 1 92 ? -17.445 -9.005 15.891 1.00 47.50 92 HIS A O 1
ATOM 696 N N . HIS A 1 93 ? -18.052 -8.146 17.877 1.00 48.22 93 HIS A N 1
ATOM 697 C CA . HIS A 1 93 ? -18.337 -6.788 17.424 1.00 48.22 93 HIS A CA 1
ATOM 698 C C . HIS A 1 93 ? -17.202 -6.053 16.698 1.00 48.22 93 HIS A C 1
ATOM 700 O O . HIS A 1 93 ? -17.520 -5.253 15.832 1.00 48.22 93 HIS A O 1
ATOM 706 N N . ARG A 1 94 ? -15.909 -6.239 17.002 1.00 54.97 94 ARG A N 1
ATOM 707 C CA . ARG A 1 94 ? -14.870 -5.331 16.446 1.00 54.97 94 ARG A CA 1
ATOM 708 C C . ARG A 1 94 ? -13.483 -5.950 16.207 1.00 54.97 94 ARG A C 1
ATOM 710 O O . ARG A 1 94 ? -12.648 -5.346 15.546 1.00 54.97 94 ARG A O 1
ATOM 717 N N . THR A 1 95 ? -13.218 -7.174 16.671 1.00 55.44 95 THR A N 1
ATOM 718 C CA . THR A 1 95 ? -11.872 -7.788 16.599 1.00 55.44 95 THR A CA 1
ATOM 719 C C . THR A 1 95 ? -11.586 -8.496 15.270 1.00 55.44 95 THR A C 1
ATOM 721 O O . THR A 1 95 ? -10.440 -8.518 14.823 1.00 55.44 95 THR A O 1
ATOM 724 N N . GLY A 1 96 ? -12.617 -9.047 14.615 1.00 56.03 96 GLY A N 1
ATOM 725 C CA . GLY A 1 96 ? -12.463 -9.821 13.376 1.00 56.03 96 GLY A CA 1
ATOM 726 C C . GLY A 1 96 ? -11.950 -8.984 12.204 1.00 56.03 96 GLY A C 1
ATOM 727 O O . GLY A 1 96 ? -11.016 -9.390 11.524 1.00 56.03 96 GLY A O 1
ATOM 728 N N . TYR A 1 97 ? -12.486 -7.777 12.017 1.00 59.31 97 TYR A N 1
ATOM 729 C CA . TYR A 1 97 ? -12.052 -6.878 10.943 1.00 59.31 97 TYR A CA 1
ATOM 730 C C . TYR A 1 97 ? -10.627 -6.360 11.124 1.00 59.31 97 TYR A C 1
ATOM 732 O O . TYR A 1 97 ? -9.892 -6.264 10.146 1.00 59.31 97 TYR A O 1
ATOM 740 N N . VAL A 1 98 ? -10.214 -6.078 12.362 1.00 64.31 98 VAL A N 1
ATOM 741 C CA . VAL A 1 98 ? -8.844 -5.637 12.663 1.00 64.31 98 VAL A CA 1
ATOM 742 C C . VAL A 1 98 ? -7.841 -6.755 12.374 1.00 64.31 98 VAL A C 1
ATOM 744 O O . VAL A 1 98 ? -6.791 -6.508 11.785 1.00 64.31 98 VAL A O 1
ATOM 747 N N . TRP A 1 99 ? -8.179 -8.000 12.722 1.00 67.56 99 TRP A N 1
ATOM 748 C CA . TRP A 1 99 ? -7.340 -9.157 12.405 1.00 67.56 99 TRP A CA 1
ATOM 749 C C . TRP A 1 99 ? -7.308 -9.471 10.913 1.00 67.56 99 TRP A C 1
ATOM 751 O O . TRP A 1 99 ? -6.231 -9.703 10.377 1.00 67.56 99 TRP A O 1
ATOM 761 N N . ILE A 1 100 ? -8.451 -9.441 10.225 1.00 69.44 100 ILE A N 1
ATOM 762 C CA . ILE A 1 100 ? -8.504 -9.663 8.775 1.00 69.44 100 ILE A CA 1
ATOM 763 C C . ILE A 1 100 ? -7.719 -8.565 8.050 1.00 69.44 100 ILE A C 1
ATOM 765 O O . ILE A 1 100 ? -6.885 -8.879 7.207 1.00 69.44 100 ILE A O 1
ATOM 769 N N . GLY A 1 101 ? -7.911 -7.297 8.421 1.00 68.50 101 GLY A N 1
ATOM 770 C CA . GLY A 1 101 ? -7.154 -6.168 7.880 1.00 68.50 101 GLY A CA 1
ATOM 771 C C . GLY A 1 101 ? -5.651 -6.302 8.129 1.00 68.50 101 GLY A C 1
ATOM 772 O O . GLY A 1 101 ? -4.864 -6.150 7.198 1.00 68.50 101 GLY A O 1
ATOM 773 N N . GLY A 1 102 ? -5.247 -6.687 9.343 1.00 71.50 102 GLY A N 1
ATOM 774 C CA . GLY A 1 102 ? -3.849 -6.945 9.692 1.00 71.50 102 GLY A CA 1
ATOM 775 C C . GLY A 1 102 ? -3.235 -8.131 8.938 1.00 71.50 102 GLY A C 1
ATOM 776 O O . GLY A 1 102 ? -2.110 -8.039 8.452 1.00 71.50 102 GLY A O 1
ATOM 777 N N . VAL A 1 103 ? -3.970 -9.232 8.775 1.00 79.06 103 VAL A N 1
ATOM 778 C CA . VAL A 1 103 ? -3.518 -10.406 8.010 1.00 79.06 103 VAL A CA 1
ATOM 779 C C . VAL A 1 103 ? -3.373 -10.055 6.532 1.00 79.06 103 VAL A C 1
ATOM 781 O O . VAL A 1 103 ? -2.333 -10.332 5.940 1.00 79.06 103 VAL A O 1
ATOM 784 N N . VAL A 1 104 ? -4.368 -9.387 5.942 1.00 80.06 104 VAL A N 1
ATOM 785 C CA . VAL A 1 104 ? -4.297 -8.923 4.549 1.00 80.06 104 VAL A CA 1
ATOM 786 C C . VAL A 1 104 ? -3.153 -7.926 4.376 1.00 80.06 104 VAL A C 1
ATOM 788 O O . VAL A 1 104 ? -2.452 -7.995 3.370 1.00 80.06 104 VAL A O 1
ATOM 791 N N . PHE A 1 105 ? -2.900 -7.056 5.355 1.00 80.69 105 PHE A N 1
ATOM 792 C CA . PHE A 1 105 ? -1.767 -6.131 5.351 1.00 80.69 105 PHE A CA 1
ATOM 793 C C . PHE A 1 105 ? -0.426 -6.872 5.298 1.00 80.69 105 PHE A C 1
ATOM 795 O O . PHE A 1 105 ? 0.380 -6.602 4.410 1.00 80.69 105 PHE A O 1
ATOM 802 N N . VAL A 1 106 ? -0.205 -7.843 6.191 1.00 82.56 106 VAL A N 1
ATOM 803 C CA . VAL A 1 106 ? 1.045 -8.620 6.236 1.00 82.56 106 VAL A CA 1
ATOM 804 C C . VAL A 1 106 ? 1.226 -9.449 4.965 1.00 82.56 106 VAL A C 1
ATOM 806 O O . VAL A 1 106 ? 2.311 -9.449 4.385 1.00 82.56 106 VAL A O 1
ATOM 809 N N . ILE A 1 107 ? 0.168 -10.114 4.492 1.00 85.50 107 ILE A N 1
ATOM 810 C CA . ILE A 1 107 ? 0.207 -10.901 3.252 1.00 85.50 107 ILE A CA 1
ATOM 811 C C . ILE A 1 107 ? 0.517 -9.996 2.058 1.00 85.50 107 ILE A C 1
ATOM 813 O O . ILE A 1 107 ? 1.374 -10.331 1.245 1.00 85.50 107 ILE A O 1
ATOM 817 N N . SER A 1 108 ? -0.131 -8.833 1.966 1.00 82.94 108 SER A N 1
ATOM 818 C CA . SER A 1 108 ? 0.096 -7.888 0.868 1.00 82.94 108 SER A CA 1
ATOM 819 C C . SER A 1 108 ? 1.509 -7.316 0.907 1.00 82.94 108 SER A C 1
ATOM 821 O O . SER A 1 108 ? 2.149 -7.234 -0.135 1.00 82.94 108 SER A O 1
ATOM 823 N N . ALA A 1 109 ? 2.031 -6.979 2.091 1.00 83.56 109 ALA A N 1
ATOM 824 C CA . ALA A 1 109 ? 3.407 -6.513 2.253 1.00 83.56 109 ALA A CA 1
ATOM 825 C C . ALA A 1 109 ? 4.419 -7.584 1.818 1.00 83.56 109 ALA A C 1
ATOM 827 O O . ALA A 1 109 ? 5.350 -7.297 1.067 1.00 83.56 109 ALA A O 1
ATOM 828 N N . PHE A 1 110 ? 4.206 -8.837 2.228 1.00 87.88 110 PHE A N 1
ATOM 829 C CA . PHE A 1 110 ? 5.057 -9.954 1.828 1.00 87.88 110 PHE A CA 1
ATOM 830 C C . PHE A 1 110 ? 5.004 -10.201 0.313 1.00 87.88 110 PHE A C 1
ATOM 832 O O . PHE A 1 110 ? 6.045 -10.324 -0.332 1.00 87.88 110 PHE A O 1
ATOM 839 N N . LEU A 1 111 ? 3.805 -10.216 -0.276 1.00 87.38 111 LEU A N 1
ATOM 840 C CA . LEU A 1 111 ? 3.623 -10.369 -1.721 1.00 87.38 111 LEU A CA 1
ATOM 841 C C . LEU A 1 111 ? 4.235 -9.205 -2.506 1.00 87.38 111 LEU A C 1
ATOM 843 O O . LEU A 1 111 ? 4.831 -9.443 -3.553 1.00 87.38 111 LEU A O 1
ATOM 847 N N . ALA A 1 112 ? 4.141 -7.971 -2.003 1.00 86.44 112 ALA A N 1
ATOM 848 C CA . ALA A 1 112 ? 4.733 -6.799 -2.643 1.00 86.44 112 ALA A CA 1
ATOM 849 C C . ALA A 1 112 ? 6.251 -6.944 -2.763 1.00 86.44 112 ALA A C 1
ATOM 851 O O . ALA A 1 112 ? 6.803 -6.700 -3.833 1.00 86.44 112 ALA A O 1
ATOM 852 N N . VAL A 1 113 ? 6.916 -7.413 -1.700 1.00 88.19 113 VAL A N 1
ATOM 853 C CA . VAL A 1 113 ? 8.355 -7.702 -1.728 1.00 88.19 113 VAL A CA 1
ATOM 854 C C . VAL A 1 113 ? 8.657 -8.781 -2.768 1.00 88.19 113 VAL A C 1
ATOM 856 O O . VAL A 1 113 ? 9.514 -8.574 -3.620 1.00 88.19 113 VAL A O 1
ATOM 859 N N . GLN A 1 114 ? 7.939 -9.907 -2.752 1.00 90.19 114 GLN A N 1
ATOM 860 C CA . GLN A 1 114 ? 8.189 -11.010 -3.689 1.00 90.19 114 GLN A CA 1
ATOM 861 C C . GLN A 1 114 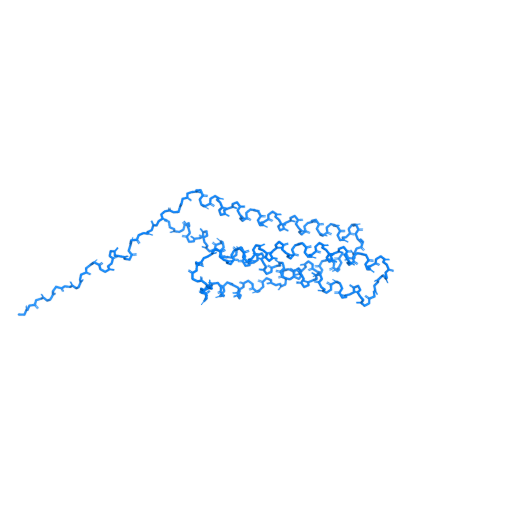? 8.017 -10.586 -5.154 1.00 90.19 114 GLN A C 1
ATOM 863 O O . GLN A 1 114 ? 8.867 -10.873 -5.995 1.00 90.19 114 GLN A O 1
ATOM 868 N N . VAL A 1 115 ? 6.932 -9.875 -5.467 1.00 87.81 115 VAL A N 1
ATOM 869 C CA . VAL A 1 115 ? 6.645 -9.406 -6.829 1.00 87.81 115 VAL A CA 1
ATOM 870 C C . VAL A 1 115 ? 7.620 -8.316 -7.264 1.00 87.81 115 VAL A C 1
ATOM 872 O O . VAL A 1 115 ? 8.015 -8.300 -8.425 1.00 87.81 115 VAL A O 1
ATOM 875 N N . MET A 1 116 ? 8.063 -7.453 -6.346 1.00 88.44 116 MET A N 1
ATOM 876 C CA . MET A 1 116 ? 9.107 -6.467 -6.621 1.00 88.44 116 MET A CA 1
ATOM 877 C C . MET A 1 116 ? 10.393 -7.142 -7.111 1.00 88.44 116 MET A C 1
ATOM 879 O O . MET A 1 116 ? 10.930 -6.729 -8.135 1.00 88.44 116 MET A O 1
ATOM 883 N N . TRP A 1 117 ? 10.869 -8.185 -6.424 1.00 89.12 117 TRP A N 1
ATOM 884 C CA . TRP A 1 117 ? 12.064 -8.919 -6.856 1.00 89.12 117 TRP A CA 1
ATOM 885 C C . TRP A 1 117 ? 11.867 -9.561 -8.231 1.00 89.12 117 TRP A C 1
ATOM 887 O O . TRP A 1 117 ? 12.697 -9.375 -9.113 1.00 89.12 117 TRP A O 1
ATOM 897 N N . ARG A 1 118 ? 10.719 -10.213 -8.468 1.00 88.19 118 ARG A N 1
ATOM 898 C CA . ARG A 1 118 ? 10.395 -10.797 -9.784 1.00 88.19 118 ARG A CA 1
ATOM 899 C C . ARG A 1 118 ? 10.339 -9.761 -10.906 1.00 88.19 118 ARG A C 1
ATOM 901 O O . ARG A 1 118 ? 10.718 -10.067 -12.033 1.00 88.19 118 ARG A O 1
ATOM 908 N N . LEU A 1 119 ? 9.864 -8.552 -10.609 1.00 87.69 119 LEU A N 1
ATOM 909 C CA . LEU A 1 119 ? 9.870 -7.437 -11.550 1.00 87.69 119 LEU A CA 1
ATOM 910 C C . LEU A 1 119 ? 11.304 -6.996 -11.878 1.00 87.69 119 LEU A C 1
ATOM 912 O O . LEU A 1 119 ? 11.599 -6.770 -13.048 1.00 87.69 119 LEU A O 1
ATOM 916 N N . GLY A 1 120 ? 12.178 -6.904 -10.870 1.00 86.44 120 GLY A N 1
ATOM 917 C CA . GLY A 1 120 ? 13.604 -6.615 -11.049 1.00 86.44 120 GLY A CA 1
ATOM 918 C C . GLY A 1 120 ? 14.297 -7.649 -11.930 1.00 86.44 120 GLY A C 1
ATOM 919 O O . GLY A 1 120 ? 14.875 -7.286 -12.950 1.00 86.44 120 GLY A O 1
ATOM 920 N N . ASP A 1 121 ? 14.131 -8.934 -11.609 1.00 87.50 121 ASP A N 1
ATOM 921 C CA . ASP A 1 121 ? 14.706 -10.041 -12.382 1.00 87.50 121 ASP A CA 1
ATOM 922 C C . ASP A 1 121 ? 14.210 -10.032 -13.840 1.00 87.50 121 ASP A C 1
ATOM 924 O O . ASP A 1 121 ? 14.983 -10.224 -14.778 1.00 87.50 121 ASP A O 1
ATOM 928 N N . SER A 1 122 ? 12.911 -9.779 -14.057 1.00 87.12 122 SER A N 1
ATOM 929 C CA . SER A 1 122 ? 12.319 -9.678 -15.401 1.00 87.12 122 SER A CA 1
ATOM 930 C C . SER A 1 122 ? 12.884 -8.496 -16.191 1.00 87.12 122 SER A C 1
ATOM 932 O O . SER A 1 122 ? 13.075 -8.596 -17.407 1.00 87.12 122 SER A O 1
ATOM 934 N N . LEU A 1 123 ? 13.143 -7.375 -15.512 1.00 87.06 123 LEU A N 1
ATOM 935 C CA . LEU A 1 123 ? 13.709 -6.174 -16.115 1.00 87.06 123 LEU A CA 1
ATOM 936 C C . LEU A 1 123 ? 15.176 -6.384 -16.507 1.00 87.06 123 LEU A C 1
ATOM 938 O O . LEU A 1 123 ? 15.566 -5.963 -17.592 1.00 87.06 123 LEU A O 1
ATOM 942 N N . GLU A 1 124 ? 15.964 -7.064 -15.673 1.00 85.56 124 GLU A N 1
ATOM 943 C CA . GLU A 1 124 ? 17.364 -7.382 -15.969 1.00 85.56 124 GLU A CA 1
ATOM 944 C C . GLU A 1 124 ? 17.490 -8.433 -17.083 1.00 85.56 124 GLU A C 1
ATOM 946 O O . GLU A 1 124 ? 18.296 -8.275 -17.999 1.00 85.56 124 GLU A O 1
ATOM 951 N N . ALA A 1 125 ? 16.662 -9.482 -17.053 1.00 85.88 125 ALA A N 1
ATOM 952 C CA . ALA A 1 125 ? 16.768 -10.597 -17.991 1.00 85.88 125 ALA A CA 1
ATOM 953 C C . ALA A 1 125 ? 16.243 -10.280 -19.402 1.00 85.88 125 ALA A C 1
ATOM 955 O O . ALA A 1 125 ? 16.824 -10.728 -20.390 1.00 85.88 125 ALA A O 1
ATOM 956 N N . VAL A 1 126 ? 15.117 -9.563 -19.513 1.00 83.19 126 VAL A N 1
ATOM 957 C CA . VAL A 1 126 ? 14.389 -9.388 -20.790 1.00 83.19 126 VAL A CA 1
ATOM 958 C C . VAL A 1 126 ? 14.127 -7.910 -21.119 1.00 83.19 126 VAL A C 1
ATOM 960 O O . VAL A 1 126 ? 13.747 -7.582 -22.243 1.00 83.19 126 VAL A O 1
ATOM 963 N N . GLY A 1 127 ? 14.332 -6.988 -20.173 1.00 83.25 127 GLY A N 1
ATOM 964 C CA . GLY A 1 127 ? 14.056 -5.563 -20.364 1.00 83.25 127 GLY A CA 1
ATOM 965 C C . GLY A 1 127 ? 12.561 -5.219 -20.386 1.00 83.25 127 GLY A C 1
ATOM 966 O O . GLY A 1 127 ? 11.714 -5.921 -19.824 1.00 83.25 127 GLY A O 1
ATOM 967 N N . TRP A 1 128 ? 12.215 -4.103 -21.036 1.00 82.25 128 TRP A N 1
ATOM 968 C CA . TRP A 1 128 ? 10.840 -3.592 -21.144 1.00 82.25 128 TRP A CA 1
ATOM 969 C C . TRP A 1 128 ? 10.012 -4.367 -22.174 1.00 82.25 128 TRP A C 1
ATOM 971 O O . TRP A 1 128 ? 9.772 -3.904 -23.286 1.00 82.25 128 TRP A O 1
ATOM 981 N N . THR A 1 129 ? 9.568 -5.562 -21.799 1.00 87.69 129 THR A N 1
ATOM 982 C CA . THR A 1 129 ? 8.718 -6.427 -22.628 1.00 87.69 129 THR A CA 1
ATOM 983 C C . THR A 1 129 ? 7.356 -6.676 -21.976 1.00 87.69 129 THR A C 1
ATOM 985 O O . THR A 1 129 ? 7.115 -6.303 -20.826 1.00 87.69 129 THR A O 1
ATOM 988 N N . THR A 1 130 ? 6.428 -7.303 -22.709 1.00 84.12 130 THR A N 1
ATOM 989 C CA . THR A 1 130 ? 5.062 -7.616 -22.242 1.00 84.12 130 THR A CA 1
ATOM 990 C C . THR A 1 130 ? 5.005 -8.298 -20.862 1.00 84.12 130 THR A C 1
ATOM 992 O O . THR A 1 130 ? 4.174 -7.884 -20.052 1.00 84.12 130 THR A O 1
ATOM 995 N N . PRO A 1 131 ? 5.879 -9.273 -20.527 1.00 83.00 131 PRO A N 1
ATOM 996 C CA . PRO A 1 131 ? 5.913 -9.876 -19.192 1.00 83.00 131 PRO A CA 1
ATOM 997 C C . PRO A 1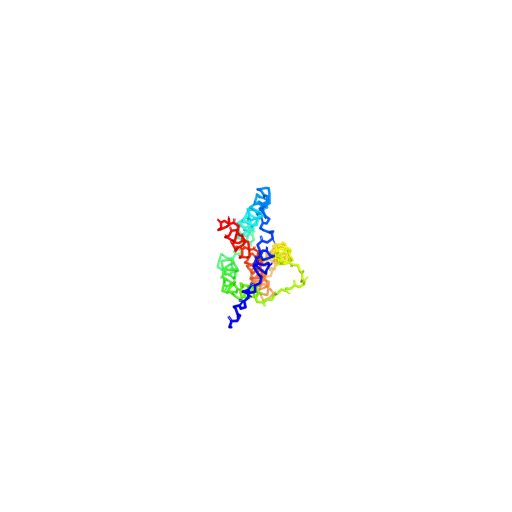 131 ? 6.250 -8.871 -18.082 1.00 83.00 131 PRO A C 1
ATOM 999 O O . PRO A 1 131 ? 5.590 -8.861 -17.044 1.00 83.00 131 PRO A O 1
ATOM 1002 N N . THR A 1 132 ? 7.219 -7.981 -18.314 1.00 85.31 132 THR A N 1
ATOM 1003 C CA . THR A 1 132 ? 7.642 -6.946 -17.356 1.00 85.31 132 THR A CA 1
ATOM 1004 C C . THR A 1 132 ? 6.500 -5.974 -17.052 1.00 85.31 132 THR A C 1
ATOM 1006 O O . THR A 1 132 ? 6.247 -5.665 -15.889 1.00 85.31 132 THR A O 1
ATOM 1009 N N . TYR A 1 133 ? 5.728 -5.560 -18.064 1.00 85.12 133 TYR A N 1
ATOM 1010 C CA . TYR A 1 133 ? 4.523 -4.748 -17.844 1.00 85.12 133 TYR A CA 1
ATOM 1011 C C . TYR A 1 133 ? 3.447 -5.487 -17.033 1.00 85.12 133 TYR A C 1
ATOM 1013 O O . TYR A 1 133 ? 2.775 -4.869 -16.205 1.00 85.12 133 TYR A O 1
ATOM 1021 N N . GLY A 1 134 ? 3.314 -6.805 -17.215 1.00 86.94 134 GLY A N 1
ATOM 1022 C CA . GLY A 1 134 ? 2.438 -7.644 -16.393 1.00 86.94 134 GLY A CA 1
ATOM 1023 C C . GLY A 1 134 ? 2.831 -7.626 -14.913 1.00 86.94 134 GLY A C 1
ATOM 1024 O O . GLY A 1 134 ? 1.972 -7.446 -14.048 1.00 86.94 134 GLY A O 1
ATOM 1025 N N . TRP A 1 135 ? 4.130 -7.722 -14.618 1.00 86.81 135 TRP A N 1
ATOM 1026 C CA . TRP A 1 135 ? 4.651 -7.629 -13.251 1.00 86.81 135 TRP A CA 1
ATOM 1027 C C . TRP A 1 135 ? 4.442 -6.246 -12.626 1.00 86.81 135 TRP A C 1
ATOM 1029 O O . TRP A 1 135 ? 4.062 -6.169 -11.459 1.00 86.81 135 TRP A O 1
ATOM 1039 N N . VAL A 1 136 ? 4.607 -5.161 -13.394 1.00 86.12 136 VAL A N 1
ATOM 1040 C CA . VAL A 1 136 ? 4.290 -3.795 -12.934 1.00 86.12 136 VAL A CA 1
ATOM 1041 C C . VAL A 1 136 ? 2.810 -3.672 -12.563 1.00 86.12 136 VAL A C 1
ATOM 1043 O O . VAL A 1 136 ? 2.482 -3.165 -11.490 1.00 86.12 136 VAL A O 1
ATOM 1046 N N . GLY A 1 137 ? 1.910 -4.161 -13.421 1.00 86.19 137 GLY A N 1
ATOM 1047 C CA . GLY A 1 137 ? 0.470 -4.139 -13.156 1.00 86.19 137 GLY A CA 1
ATOM 1048 C C . GLY A 1 137 ? 0.089 -4.948 -11.914 1.00 86.19 137 GLY A C 1
ATOM 1049 O O . GLY A 1 137 ? -0.678 -4.471 -11.075 1.00 86.19 137 GLY A O 1
ATOM 1050 N N . LEU A 1 138 ? 0.673 -6.140 -11.752 1.00 87.88 138 LEU A N 1
ATOM 1051 C CA . LEU A 1 138 ? 0.471 -6.976 -10.569 1.00 87.88 138 LEU A CA 1
ATOM 1052 C C . LEU A 1 138 ? 0.975 -6.287 -9.295 1.00 87.88 138 LEU A C 1
ATOM 1054 O O . LEU A 1 138 ? 0.284 -6.297 -8.278 1.00 87.88 138 LEU A O 1
ATOM 1058 N N . LEU A 1 139 ? 2.150 -5.654 -9.352 1.00 87.56 139 LEU A N 1
ATOM 1059 C CA . LEU A 1 139 ? 2.700 -4.904 -8.227 1.00 87.56 139 LEU A CA 1
ATOM 1060 C C . LEU A 1 139 ? 1.773 -3.742 -7.835 1.00 87.56 139 LEU A C 1
ATOM 1062 O O . LEU A 1 139 ? 1.476 -3.567 -6.655 1.00 87.56 139 LEU A O 1
ATOM 1066 N N . GLY A 1 140 ? 1.249 -3.000 -8.816 1.00 85.19 140 GLY A N 1
ATOM 1067 C CA . GLY A 1 140 ? 0.280 -1.926 -8.585 1.00 85.19 140 GLY A CA 1
ATOM 1068 C C . GLY A 1 140 ? -1.016 -2.421 -7.937 1.00 85.19 140 GLY A C 1
ATOM 1069 O O . GLY A 1 140 ? -1.525 -1.786 -7.013 1.00 85.19 140 GLY A O 1
ATOM 1070 N N . LEU A 1 141 ? -1.519 -3.587 -8.355 1.00 85.44 141 LEU A N 1
ATOM 1071 C CA . LEU A 1 141 ? -2.686 -4.227 -7.743 1.00 85.44 141 LEU A CA 1
ATOM 1072 C C . LEU A 1 141 ? -2.421 -4.623 -6.282 1.00 85.44 141 LEU A C 1
ATOM 1074 O O . LEU A 1 141 ? -3.267 -4.403 -5.417 1.00 85.44 141 LEU A O 1
ATOM 1078 N N . ILE A 1 142 ? -1.243 -5.172 -5.984 1.00 85.69 142 ILE A N 1
ATOM 1079 C CA . ILE A 1 142 ? -0.867 -5.531 -4.611 1.00 85.69 142 ILE A CA 1
ATOM 1080 C C . ILE A 1 142 ? -0.773 -4.277 -3.735 1.00 85.69 142 ILE A C 1
ATOM 1082 O O . ILE A 1 142 ? -1.271 -4.284 -2.611 1.00 85.69 142 ILE A O 1
ATOM 1086 N N . PHE A 1 143 ? -0.215 -3.178 -4.250 1.00 83.56 143 PHE A N 1
ATOM 1087 C CA . PHE A 1 143 ? -0.170 -1.900 -3.533 1.00 83.56 143 PHE A CA 1
ATOM 1088 C C . PHE A 1 143 ? -1.555 -1.277 -3.317 1.00 83.56 143 PHE A C 1
ATOM 1090 O O . PHE A 1 143 ? -1.804 -0.669 -2.274 1.00 83.56 143 PHE A O 1
ATOM 1097 N N . ALA A 1 144 ? -2.481 -1.474 -4.254 1.00 82.12 144 ALA A N 1
ATOM 1098 C CA . ALA A 1 144 ? -3.884 -1.115 -4.081 1.00 82.12 144 ALA A CA 1
ATOM 1099 C C . ALA A 1 144 ? -4.532 -1.907 -2.925 1.00 82.12 144 ALA A C 1
ATOM 1101 O O . ALA A 1 144 ? -5.130 -1.305 -2.032 1.00 82.12 144 ALA A O 1
ATOM 1102 N N . ILE A 1 145 ? -4.358 -3.235 -2.882 1.00 80.81 145 ILE A N 1
ATOM 1103 C CA . ILE A 1 145 ? -4.865 -4.095 -1.791 1.00 80.81 145 ILE A CA 1
ATOM 1104 C C . ILE A 1 145 ? -4.217 -3.722 -0.452 1.00 80.81 145 ILE A C 1
ATOM 1106 O O . ILE A 1 145 ? -4.899 -3.618 0.567 1.00 80.81 145 ILE A O 1
ATOM 1110 N N . TYR A 1 146 ? -2.913 -3.457 -0.457 1.00 83.12 146 TYR A N 1
ATOM 1111 C CA . TYR A 1 146 ? -2.174 -2.984 0.707 1.00 83.12 146 TYR A CA 1
ATOM 1112 C C . TYR A 1 146 ? -2.756 -1.670 1.257 1.00 83.12 146 TYR A C 1
ATOM 1114 O O . TYR A 1 146 ? -2.971 -1.541 2.464 1.00 83.12 146 TYR A O 1
ATOM 1122 N N . GLY A 1 147 ? -3.090 -0.722 0.373 1.00 77.56 147 GLY A N 1
ATOM 1123 C CA . GLY A 1 147 ? -3.789 0.511 0.735 1.00 77.56 147 GLY A CA 1
ATOM 1124 C C . GLY A 1 147 ? -5.142 0.242 1.402 1.00 77.56 147 GLY A C 1
ATOM 1125 O O . GLY A 1 147 ? -5.414 0.794 2.469 1.00 77.56 147 GLY A O 1
ATOM 1126 N N . ILE A 1 148 ? -5.954 -0.662 0.839 1.00 73.38 148 ILE A N 1
ATOM 1127 C CA . ILE A 1 148 ? -7.242 -1.086 1.424 1.00 73.38 148 ILE A CA 1
ATOM 1128 C C . ILE A 1 148 ? -7.051 -1.674 2.828 1.00 73.38 148 ILE A C 1
ATOM 1130 O O . ILE A 1 148 ? -7.803 -1.343 3.744 1.00 73.38 148 ILE A O 1
ATOM 1134 N N . ALA A 1 149 ? -6.042 -2.521 3.018 1.00 75.12 149 ALA A N 1
ATOM 1135 C CA . ALA A 1 149 ? -5.802 -3.213 4.282 1.00 75.12 149 ALA A CA 1
ATOM 1136 C C . ALA A 1 149 ? -5.447 -2.253 5.429 1.00 75.12 149 ALA A C 1
ATOM 1138 O O . ALA A 1 149 ? -5.984 -2.374 6.536 1.00 75.12 149 ALA A O 1
ATOM 1139 N N . ILE A 1 150 ? -4.596 -1.254 5.153 1.00 71.69 150 ILE A N 1
ATOM 1140 C CA . ILE A 1 150 ? -4.269 -0.192 6.119 1.00 71.69 150 ILE A CA 1
ATOM 1141 C C . ILE A 1 150 ? -5.535 0.569 6.499 1.00 71.69 150 ILE A C 1
ATOM 1143 O O . ILE A 1 150 ? -5.806 0.793 7.676 1.00 71.69 150 ILE A O 1
ATOM 1147 N N . CYS A 1 151 ? -6.318 0.941 5.492 1.00 67.31 151 CYS A N 1
ATOM 1148 C CA . CYS A 1 151 ? -7.547 1.700 5.648 1.00 67.31 151 CYS A CA 1
ATOM 1149 C C . CYS A 1 151 ? -8.588 0.967 6.507 1.00 67.31 151 CYS A C 1
ATOM 1151 O O . CYS A 1 151 ? -9.139 1.544 7.440 1.00 67.31 151 CYS A O 1
ATOM 1153 N N . SER A 1 152 ? -8.802 -0.324 6.246 1.00 66.38 152 SER A N 1
ATOM 1154 C CA . SER A 1 152 ? -9.719 -1.162 7.026 1.00 66.38 152 SER A CA 1
ATOM 1155 C C . SER A 1 152 ? -9.294 -1.325 8.489 1.00 66.38 152 SER A C 1
ATOM 1157 O O . SER A 1 152 ? -10.139 -1.641 9.322 1.00 66.38 152 SER A O 1
ATOM 1159 N N . SER A 1 153 ? -8.009 -1.150 8.807 1.00 68.06 153 SER A N 1
ATOM 1160 C CA . SER A 1 153 ? -7.495 -1.307 10.172 1.00 68.06 153 SER A CA 1
ATOM 1161 C C . SER A 1 153 ? -7.484 0.017 10.944 1.00 68.06 153 SER A C 1
ATOM 1163 O O . SER A 1 153 ? -7.772 0.026 12.138 1.00 68.06 153 SER A O 1
ATOM 1165 N N . SER A 1 154 ? -7.188 1.142 10.279 1.00 65.12 154 SER A N 1
ATOM 1166 C CA . SER A 1 154 ? -7.055 2.454 10.930 1.00 65.12 154 SER A CA 1
ATOM 1167 C C . SER A 1 154 ? -8.389 3.166 11.175 1.00 65.12 154 SER A C 1
ATOM 1169 O O . SER A 1 154 ? -8.530 3.855 12.183 1.00 65.12 154 SER A O 1
ATOM 1171 N N . THR A 1 155 ? -9.382 3.001 10.294 1.00 65.12 155 THR A N 1
ATOM 1172 C CA . THR A 1 155 ? -10.673 3.702 10.410 1.00 65.12 155 THR A CA 1
ATOM 1173 C C . THR A 1 155 ? -11.517 3.224 11.602 1.00 65.12 155 THR A C 1
ATOM 1175 O O . THR A 1 155 ? -11.921 4.072 12.399 1.00 65.12 155 THR A O 1
ATOM 1178 N N . PRO A 1 156 ? -11.720 1.910 11.832 1.00 60.84 156 PRO A N 1
ATOM 1179 C CA . PRO A 1 156 ? -12.447 1.432 13.014 1.00 60.84 156 PRO A CA 1
ATOM 1180 C C . PRO A 1 156 ? -11.708 1.721 14.327 1.00 60.84 156 PRO A C 1
ATOM 1182 O O . PRO A 1 156 ? -12.331 1.871 15.374 1.00 60.84 156 PRO A O 1
ATOM 1185 N N . PHE A 1 157 ? -10.375 1.811 14.277 1.00 62.28 157 PHE A N 1
ATOM 1186 C CA . PHE A 1 157 ? -9.550 2.180 15.424 1.00 62.28 157 PHE A CA 1
ATOM 1187 C C . PHE A 1 157 ? -9.757 3.643 15.833 1.00 62.28 157 PHE A C 1
ATOM 1189 O O . PHE A 1 157 ? -9.907 3.925 17.018 1.00 62.28 157 PHE A O 1
ATOM 1196 N N . ALA A 1 158 ? -9.791 4.568 14.868 1.00 58.16 158 ALA A N 1
ATOM 1197 C CA . ALA A 1 158 ? -10.047 5.979 15.146 1.00 58.16 158 ALA A CA 1
ATOM 1198 C C . ALA A 1 158 ? -11.447 6.196 15.742 1.00 58.16 158 ALA A C 1
ATOM 1200 O O . ALA A 1 158 ? -11.582 6.946 16.705 1.00 58.16 158 ALA A O 1
ATOM 1201 N N . ALA A 1 159 ? -12.455 5.485 15.223 1.00 63.94 159 ALA A N 1
ATOM 1202 C CA . ALA A 1 159 ? -13.805 5.493 15.784 1.00 63.94 159 ALA A CA 1
ATOM 1203 C C . ALA A 1 159 ? -13.822 4.960 17.227 1.00 63.94 159 ALA A C 1
ATOM 1205 O O . ALA A 1 159 ? -14.362 5.610 18.112 1.00 63.94 159 ALA A O 1
ATOM 1206 N N . LEU A 1 160 ? -13.136 3.840 17.493 1.00 62.66 160 LEU A N 1
ATOM 1207 C CA . LEU A 1 160 ? -12.976 3.313 18.852 1.00 62.66 160 LEU A CA 1
ATOM 1208 C C . LEU A 1 160 ? -12.297 4.305 19.800 1.00 62.66 160 LEU A C 1
ATOM 1210 O O . LEU A 1 160 ? -12.676 4.376 20.959 1.00 62.66 160 LEU A O 1
ATOM 1214 N N . LEU A 1 161 ? -11.287 5.042 19.339 1.00 63.66 161 LEU A N 1
ATOM 1215 C CA . LEU A 1 161 ? -10.557 5.985 20.185 1.00 63.66 161 LEU A CA 1
ATOM 1216 C C . LEU A 1 161 ? -11.406 7.211 20.562 1.00 63.66 161 LEU A C 1
ATOM 1218 O O . LEU A 1 161 ? -11.267 7.709 21.674 1.00 63.66 161 LEU A O 1
ATOM 1222 N N . VAL A 1 162 ? -12.276 7.671 19.653 1.00 63.38 162 VAL A N 1
ATOM 1223 C CA . VAL A 1 162 ? -13.273 8.722 19.923 1.00 63.38 162 VAL A CA 1
ATOM 1224 C C . VAL A 1 162 ? -14.346 8.211 20.881 1.00 63.38 162 VAL A C 1
ATOM 1226 O O . VAL A 1 162 ? -14.548 8.843 21.911 1.00 63.38 162 VAL A O 1
ATOM 1229 N N . ASP A 1 163 ? -14.929 7.034 20.611 1.00 62.66 163 ASP A N 1
ATOM 1230 C CA . ASP A 1 163 ? -15.915 6.393 21.500 1.00 62.66 163 ASP A CA 1
ATOM 1231 C C . ASP A 1 163 ? -15.362 6.258 22.939 1.00 62.66 163 ASP A C 1
ATOM 1233 O O . ASP A 1 163 ? -16.078 6.457 23.908 1.00 62.66 163 ASP A O 1
ATOM 1237 N N . VAL A 1 164 ? -14.064 5.955 23.081 1.00 60.62 164 VAL A N 1
ATOM 1238 C CA . VAL A 1 164 ? -13.357 5.820 24.369 1.00 60.62 164 VAL A CA 1
ATOM 1239 C C . VAL A 1 164 ? -13.047 7.162 25.055 1.00 60.62 164 VAL A C 1
ATOM 1241 O O . VAL A 1 164 ? -12.852 7.179 26.267 1.00 60.62 164 VAL A O 1
ATOM 1244 N N . SER A 1 165 ? -12.882 8.254 24.302 1.00 57.94 165 SER A N 1
ATOM 1245 C CA . SER A 1 165 ? -12.448 9.555 24.841 1.00 57.94 165 SER A CA 1
ATOM 1246 C C . SER A 1 165 ? -13.605 10.491 25.183 1.00 57.94 165 SER A C 1
ATOM 1248 O O . SER A 1 165 ? -13.393 11.416 25.967 1.00 57.94 165 SER A O 1
ATOM 1250 N N . ASP A 1 166 ? -14.770 10.292 24.561 1.00 54.41 166 ASP A N 1
ATOM 1251 C CA . ASP A 1 166 ? -16.000 11.040 24.846 1.00 54.41 166 ASP A CA 1
ATOM 1252 C C . ASP A 1 166 ? -16.808 10.427 26.020 1.00 54.41 166 ASP A C 1
ATOM 1254 O O . ASP A 1 166 ? -17.783 11.032 26.472 1.00 54.41 166 ASP A O 1
ATOM 1258 N N . GLU A 1 167 ? -16.381 9.266 26.544 1.00 43.16 167 GLU A N 1
ATOM 1259 C CA . GLU A 1 167 ? -16.848 8.618 27.791 1.00 43.16 167 GLU A CA 1
ATOM 1260 C C . GLU A 1 167 ? -15.940 8.920 29.001 1.00 43.16 167 GLU A C 1
ATOM 1262 O O . GLU A 1 167 ? -16.484 9.092 30.121 1.00 43.16 167 GLU A O 1
#

pLDDT: mean 73.12, std 15.26, range [42.03, 94.19]

Radius of gyration: 23.56 Å; chains: 1; bounding box: 80×24×62 Å

Foldseek 3Di:
DDDDDDDDPPVVVVVVPDPPQDDPVNVVVLVVLLVVLVVCVCCLLVVLLCCLCPPLVHDNVLNVLLLCLLVVLVVCLVVLLVVLVPDDDPPDNQDPQLVVLVVLLVVLSVVLVVLSVVLSVCCVPPNPDPVNVVSSVVSSVSSNSNSVSSSSNVSVSVVVVVVNVVD

Sequence (167 aa):
MSIDPLPDSRLTDSATAAIGRINLLTMFRLGLFQMGLGMMSILTLGVLNRVMIKELAIPATVVAGTLAMHQFVAPARVWFGQMSDARPLFGHHRTGYVWIGGVVFVISAFLAVQVMWRLGDSLEAVGWTTPTYGWVGLLGLIFAIYGIAICSSSTPFAALLVDVSDE